Protein AF-A0A7W3WR31-F1 (afdb_monomer)

Solvent-accessible surface area (backbone atoms only — not comparable to full-atom values): 4001 Å² total; per-residue (Å²): 101,85,86,88,86,87,86,88,77,79,93,76,59,67,51,70,67,34,54,65,39,86,81,16,61,55,47,34,27,67,61,46,89,85,58,92,60,62,81,48,37,79,92,69,87,86,86,86,81,83,76,64,93,86,77,125

InterPro domains:
  IPR029055 Nucleophile aminohydrolases, N-terminal [G3DSA:3.60.20.10] (1-56)
  IPR052373 Gamma-glutamyl amide hydrolase [PTHR43187] (1-52)

Organism: NCBI:txid2213162

Structure (mmCIF, N/CA/C/O backbone):
data_AF-A0A7W3WR31-F1
#
_entry.id   AF-A0A7W3WR31-F1
#
loop_
_atom_site.group_PDB
_atom_site.id
_atom_site.type_symbol
_atom_site.label_atom_id
_atom_site.label_alt_id
_atom_site.label_comp_id
_atom_site.label_asym_id
_atom_site.label_entity_id
_atom_site.label_seq_id
_atom_site.pdbx_PDB_ins_code
_atom_site.Cartn_x
_atom_site.Cartn_y
_atom_site.Cartn_z
_atom_site.occupancy
_atom_site.B_iso_or_equiv
_atom_site.auth_seq_id
_atom_site.auth_comp_id
_atom_site.auth_asym_id
_atom_site.auth_atom_id
_atom_site.pdbx_PDB_model_num
ATOM 1 N N . MET A 1 1 ? 5.912 9.218 -9.660 1.00 76.31 1 MET A N 1
ATOM 2 C CA . MET A 1 1 ? 4.568 8.632 -9.890 1.00 76.31 1 MET A CA 1
ATOM 3 C C . MET A 1 1 ? 4.286 7.745 -8.704 1.00 76.31 1 MET A C 1
ATOM 5 O O . MET A 1 1 ? 5.246 7.173 -8.220 1.00 76.31 1 MET A O 1
ATOM 9 N N . CYS A 1 2 ? 3.053 7.723 -8.198 1.00 90.56 2 CYS A N 1
ATOM 10 C CA . CYS A 1 2 ? 2.722 7.067 -6.931 1.00 90.56 2 CYS A CA 1
ATOM 11 C C . CYS A 1 2 ? 1.592 6.050 -7.118 1.00 90.56 2 CYS A C 1
ATOM 13 O O . CYS A 1 2 ? 0.819 6.121 -8.080 1.00 90.56 2 CYS A O 1
ATOM 15 N N . ARG A 1 3 ? 1.462 5.136 -6.155 1.00 97.12 3 ARG A N 1
ATOM 16 C CA . ARG A 1 3 ? 0.351 4.188 -6.033 1.00 97.12 3 ARG A CA 1
ATOM 17 C C . ARG A 1 3 ? -0.317 4.411 -4.687 1.00 97.12 3 ARG A C 1
ATOM 19 O O . ARG A 1 3 ? 0.376 4.524 -3.683 1.00 97.12 3 ARG A O 1
ATOM 26 N N . HIS A 1 4 ? -1.644 4.474 -4.673 1.00 96.75 4 HIS A N 1
ATOM 27 C CA . HIS A 1 4 ? -2.427 4.687 -3.459 1.00 96.75 4 HIS A CA 1
ATOM 28 C C . HIS A 1 4 ? -3.506 3.616 -3.337 1.00 96.75 4 HIS A C 1
ATOM 30 O O . HIS A 1 4 ? -3.966 3.060 -4.337 1.00 96.75 4 HIS A O 1
ATOM 36 N N . LEU A 1 5 ? -3.914 3.360 -2.102 1.00 97.19 5 LEU A N 1
ATOM 37 C CA . LEU A 1 5 ? -4.944 2.404 -1.735 1.00 97.19 5 LEU A CA 1
ATOM 38 C C . LEU A 1 5 ? -5.690 2.963 -0.518 1.00 97.19 5 LEU A C 1
ATOM 40 O O . LEU A 1 5 ? -5.072 3.567 0.355 1.00 97.19 5 LEU A O 1
ATOM 44 N N . ALA A 1 6 ? -7.004 2.762 -0.469 1.00 97.38 6 ALA A N 1
ATOM 45 C CA . ALA A 1 6 ? -7.836 3.077 0.683 1.00 97.38 6 ALA A CA 1
ATOM 46 C C . ALA A 1 6 ? -8.693 1.857 1.031 1.00 97.38 6 ALA A C 1
ATOM 48 O O . ALA A 1 6 ? -9.118 1.120 0.139 1.00 97.38 6 ALA A O 1
ATOM 49 N N . TYR A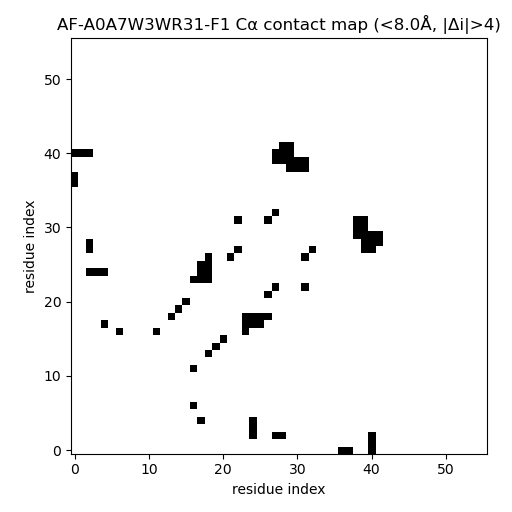 1 7 ? -8.947 1.664 2.321 1.00 97.38 7 TYR A N 1
ATOM 50 C CA . TYR A 1 7 ? -9.773 0.583 2.838 1.00 97.38 7 TYR A CA 1
ATOM 51 C C . TYR A 1 7 ? -10.847 1.157 3.762 1.00 97.38 7 TYR A C 1
ATOM 53 O O . TYR A 1 7 ? -10.546 1.948 4.653 1.00 97.38 7 TYR A O 1
ATOM 61 N N . ILE A 1 8 ? -12.096 0.758 3.529 1.00 96.81 8 ILE A N 1
ATOM 62 C CA . ILE A 1 8 ? -13.248 1.065 4.377 1.00 96.81 8 ILE A CA 1
ATOM 63 C C . ILE A 1 8 ? -14.008 -0.249 4.540 1.00 96.81 8 ILE A C 1
ATOM 65 O O . ILE A 1 8 ? -14.462 -0.825 3.551 1.00 96.81 8 ILE A O 1
ATOM 69 N N . GLY A 1 9 ? -14.116 -0.740 5.771 1.00 95.12 9 GLY A N 1
ATOM 70 C CA . GLY A 1 9 ? -14.691 -2.051 6.045 1.00 95.12 9 GLY A CA 1
ATOM 71 C C . GLY A 1 9 ? -14.536 -2.464 7.503 1.00 95.12 9 GLY A C 1
ATOM 72 O O . GLY A 1 9 ? -14.382 -1.616 8.381 1.00 95.12 9 GLY A O 1
ATOM 73 N N . ALA A 1 10 ? -14.600 -3.773 7.743 1.00 94.56 10 ALA A N 1
ATOM 74 C CA . ALA A 1 10 ? -14.349 -4.355 9.057 1.00 94.56 10 ALA A CA 1
ATOM 75 C C . ALA A 1 10 ? -12.921 -4.055 9.537 1.00 94.56 10 ALA A C 1
ATOM 77 O O . ALA A 1 10 ? -12.020 -3.836 8.733 1.00 94.56 10 ALA A O 1
ATOM 78 N N . GLU A 1 11 ? -12.696 -4.070 10.848 1.00 93.75 11 GLU A N 1
ATOM 79 C CA . GLU A 1 11 ? -11.348 -3.899 11.385 1.00 93.75 11 GLU A CA 1
ATOM 80 C C . GLU A 1 11 ? -10.390 -4.950 10.800 1.00 93.75 11 GLU A C 1
ATOM 82 O O . GLU A 1 11 ? -10.710 -6.138 10.713 1.00 93.75 11 GLU A O 1
ATOM 87 N N . THR A 1 12 ? -9.223 -4.498 10.346 1.00 95.62 12 THR A N 1
ATOM 88 C CA . THR A 1 12 ? -8.220 -5.351 9.710 1.00 95.62 12 THR A CA 1
ATOM 89 C C . THR A 1 12 ? -6.818 -4.794 9.933 1.00 95.62 12 THR A C 1
ATOM 91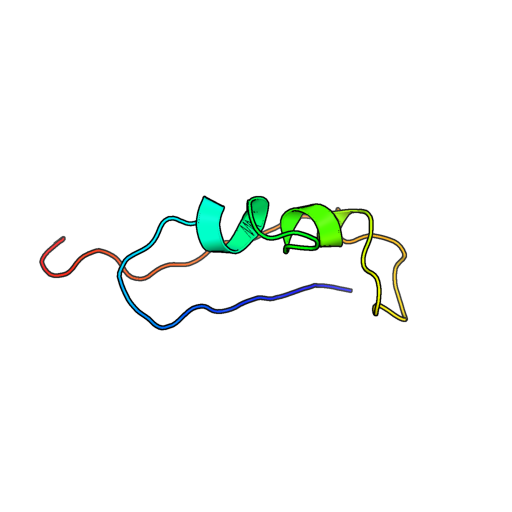 O O . THR A 1 12 ? -6.646 -3.652 10.361 1.00 95.62 12 THR A O 1
ATOM 94 N N . THR A 1 13 ? -5.798 -5.600 9.648 1.00 96.06 13 THR A N 1
ATOM 95 C CA . THR A 1 13 ? -4.404 -5.176 9.770 1.00 96.06 13 THR A CA 1
ATOM 96 C C . THR A 1 13 ? -3.965 -4.401 8.531 1.00 96.06 13 THR A C 1
ATOM 98 O O . THR A 1 13 ? -4.445 -4.623 7.418 1.00 96.06 13 THR A O 1
ATOM 101 N N . LEU A 1 14 ? -2.973 -3.524 8.693 1.00 96.19 14 LEU A N 1
ATOM 102 C CA . LEU A 1 14 ? -2.334 -2.879 7.545 1.00 96.19 14 LEU A CA 1
ATOM 103 C C . LEU A 1 14 ? -1.699 -3.909 6.602 1.00 96.19 14 LEU A C 1
ATOM 105 O O . LEU A 1 14 ? -1.749 -3.722 5.392 1.00 96.19 14 LEU A O 1
ATOM 109 N N . ALA A 1 15 ? -1.147 -5.005 7.130 1.00 97.69 15 ALA A N 1
ATOM 110 C CA . ALA A 1 15 ? -0.524 -6.052 6.323 1.00 97.69 15 ALA A CA 1
ATOM 111 C C . ALA A 1 15 ? -1.522 -6.697 5.347 1.00 97.69 15 ALA A C 1
ATOM 113 O O . ALA A 1 15 ? -1.230 -6.774 4.151 1.00 97.69 15 ALA A O 1
ATOM 114 N N . ALA A 1 16 ? -2.725 -7.033 5.829 1.00 98.00 16 ALA A N 1
ATOM 115 C CA . ALA A 1 16 ? -3.805 -7.630 5.038 1.00 98.00 16 ALA A CA 1
ATOM 116 C C . ALA A 1 16 ? -4.250 -6.762 3.851 1.00 98.00 16 ALA A C 1
ATOM 118 O O . ALA A 1 16 ? -4.817 -7.255 2.879 1.00 98.00 16 ALA A O 1
ATOM 119 N N . VAL A 1 17 ? -3.987 -5.458 3.922 1.00 97.31 17 VAL A N 1
ATOM 120 C CA . VAL A 1 17 ? -4.426 -4.463 2.943 1.00 97.31 17 VAL A CA 1
ATOM 121 C C . VAL A 1 17 ? -3.261 -3.974 2.067 1.00 97.31 17 VAL A C 1
ATOM 123 O O . VAL A 1 17 ? -3.437 -3.723 0.876 1.00 97.31 17 VAL A O 1
ATOM 126 N N . VAL A 1 18 ? -2.055 -3.860 2.626 1.00 97.50 18 VAL A N 1
ATOM 127 C CA . VAL A 1 18 ? -0.894 -3.220 1.987 1.00 97.50 18 VAL A CA 1
ATOM 128 C C . VAL A 1 18 ? 0.082 -4.232 1.384 1.00 97.50 18 VAL A C 1
ATOM 130 O O . VAL A 1 18 ? 0.570 -4.000 0.274 1.00 97.50 18 VAL A O 1
ATOM 133 N N . SER A 1 19 ? 0.392 -5.329 2.085 1.00 97.69 1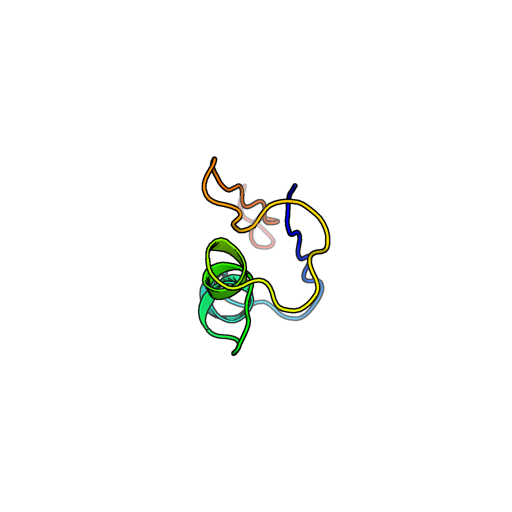9 SER A N 1
ATOM 134 C CA . SER A 1 19 ? 1.527 -6.206 1.747 1.00 97.69 19 SER A CA 1
ATOM 135 C C . SER A 1 19 ? 1.160 -7.648 1.422 1.00 97.69 19 SER A C 1
ATOM 137 O O . SER A 1 19 ? 1.811 -8.251 0.578 1.00 97.69 19 SER A O 1
ATOM 139 N N . GLU A 1 20 ? 0.152 -8.205 2.086 1.00 98.44 20 GLU A N 1
ATOM 140 C CA . GLU A 1 20 ? -0.271 -9.595 1.897 1.00 98.44 20 GLU A CA 1
ATOM 141 C C . GLU A 1 20 ? -1.018 -9.850 0.581 1.00 98.44 20 GLU A C 1
ATOM 143 O O . GLU A 1 20 ? -0.834 -10.930 0.013 1.00 98.44 20 GLU A O 1
ATOM 148 N N . PRO A 1 21 ? -1.836 -8.915 0.048 1.00 98.19 21 PRO A N 1
ATOM 149 C CA . PRO A 1 21 ? -2.500 -9.155 -1.221 1.00 98.19 21 PRO A CA 1
ATOM 150 C C . PRO A 1 21 ? -1.485 -9.386 -2.349 1.00 98.19 21 PRO A C 1
ATOM 152 O O . PRO A 1 21 ? -0.524 -8.618 -2.472 1.00 98.19 21 PRO A O 1
ATOM 155 N N . PRO A 1 22 ? -1.712 -10.377 -3.230 1.00 97.00 22 PRO A N 1
ATOM 156 C CA . PRO A 1 22 ? -0.898 -10.529 -4.427 1.00 97.00 22 PRO A CA 1
ATOM 157 C C . PRO A 1 22 ? -1.022 -9.268 -5.283 1.00 97.00 22 PRO A C 1
ATOM 159 O O . PRO A 1 22 ? -2.124 -8.752 -5.496 1.00 97.00 22 PRO A O 1
ATOM 162 N N . HIS A 1 23 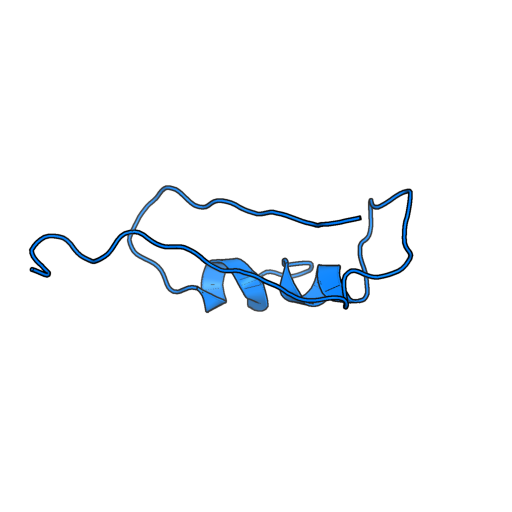? 0.105 -8.752 -5.772 1.00 97.38 23 HIS A N 1
ATOM 163 C CA . HIS A 1 23 ? 0.171 -7.460 -6.452 1.00 97.38 23 HIS A CA 1
ATOM 164 C C . HIS A 1 23 ? -0.326 -6.285 -5.592 1.00 97.38 23 HIS A C 1
ATOM 166 O O . HIS A 1 23 ? -0.810 -5.280 -6.128 1.00 97.38 23 HIS A O 1
ATOM 172 N N . GLY A 1 24 ? -0.223 -6.409 -4.266 1.00 97.25 24 GLY A N 1
ATOM 173 C CA . GLY A 1 24 ? -0.540 -5.371 -3.291 1.00 97.25 24 GLY A CA 1
ATOM 174 C C . GLY A 1 24 ? 0.356 -4.141 -3.421 1.00 97.25 24 GLY A C 1
ATOM 175 O O . GLY A 1 24 ? 1.233 -4.059 -4.285 1.00 97.25 24 GLY A O 1
ATOM 176 N N . LEU A 1 25 ? 0.131 -3.147 -2.562 1.00 97.50 25 LEU A N 1
ATOM 177 C CA . LEU A 1 25 ? 0.852 -1.876 -2.637 1.00 97.50 25 LEU A CA 1
ATOM 178 C C . LEU A 1 25 ? 2.365 -2.058 -2.419 1.00 97.50 25 LEU A C 1
ATOM 180 O O . LEU A 1 25 ? 3.157 -1.366 -3.055 1.00 97.50 25 LEU A O 1
ATOM 184 N N . TYR A 1 26 ? 2.754 -3.038 -1.595 1.00 97.44 26 TYR A N 1
ATOM 185 C CA . TYR A 1 26 ? 4.148 -3.448 -1.426 1.00 97.44 26 TYR A CA 1
ATOM 186 C C . TYR A 1 26 ? 4.785 -3.921 -2.739 1.00 97.44 26 TYR A C 1
ATOM 188 O O . TYR A 1 26 ? 5.819 -3.395 -3.137 1.00 97.44 26 TYR A O 1
ATOM 196 N N . GLU A 1 27 ? 4.173 -4.865 -3.457 1.00 98.00 27 GLU A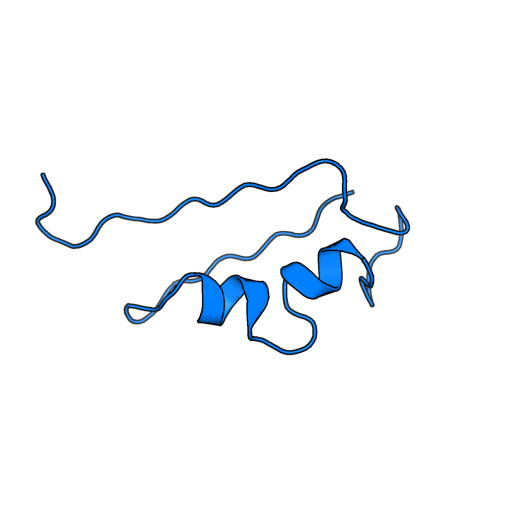 N 1
ATOM 197 C CA . GLU A 1 27 ? 4.720 -5.355 -4.730 1.00 98.00 27 GLU A CA 1
ATOM 198 C C . GLU A 1 27 ? 4.706 -4.256 -5.799 1.00 98.00 27 GLU A C 1
ATOM 200 O O . GLU A 1 27 ? 5.670 -4.084 -6.539 1.00 98.00 27 GLU A O 1
ATOM 205 N N . GLN A 1 28 ? 3.662 -3.423 -5.822 1.00 98.00 28 GLN A N 1
ATOM 206 C CA . GLN A 1 28 ? 3.581 -2.267 -6.718 1.00 98.00 28 GLN A CA 1
ATOM 207 C C . GLN A 1 28 ? 4.689 -1.224 -6.480 1.00 98.00 28 GLN A C 1
ATOM 209 O O . GLN A 1 28 ? 4.908 -0.377 -7.350 1.00 98.00 28 GLN A O 1
ATOM 214 N N . SER A 1 29 ? 5.407 -1.274 -5.351 1.00 97.38 29 SER A N 1
ATOM 215 C CA . SER A 1 29 ? 6.573 -0.412 -5.129 1.00 97.38 29 SER A CA 1
ATOM 216 C C . SER A 1 29 ? 7.723 -0.719 -6.095 1.00 97.38 29 SER A C 1
ATOM 218 O O . SER A 1 29 ? 8.429 0.203 -6.495 1.00 97.38 29 SER A O 1
ATOM 220 N N . TRP A 1 30 ? 7.864 -1.969 -6.551 1.00 96.88 30 TRP A N 1
ATOM 221 C CA . TRP A 1 30 ? 8.956 -2.402 -7.432 1.00 96.88 30 TRP A CA 1
ATOM 222 C C . TRP A 1 30 ? 8.496 -3.111 -8.721 1.00 96.88 30 TRP A C 1
ATOM 224 O O . TRP A 1 30 ? 9.268 -3.174 -9.674 1.00 96.88 30 TRP A O 1
ATOM 234 N N . ALA A 1 31 ? 7.248 -3.589 -8.796 1.00 97.44 31 ALA A N 1
ATOM 235 C CA . ALA A 1 31 ? 6.658 -4.241 -9.972 1.00 97.44 31 ALA A CA 1
ATOM 236 C C . ALA A 1 31 ? 5.208 -3.776 -10.273 1.00 97.44 31 ALA A C 1
ATOM 238 O O . ALA A 1 31 ? 4.263 -4.574 -10.273 1.00 97.44 31 ALA A O 1
ATOM 239 N N . PRO A 1 32 ? 4.966 -2.479 -10.549 1.00 97.12 32 PRO A N 1
ATOM 240 C CA . PRO A 1 32 ? 3.629 -1.996 -10.882 1.00 97.12 32 PRO A CA 1
ATOM 241 C C . PRO A 1 32 ? 3.189 -2.443 -12.292 1.00 97.12 32 PRO A C 1
ATOM 243 O O . PRO A 1 32 ? 3.785 -2.074 -13.298 1.00 97.12 32 PRO A O 1
ATOM 246 N N . ARG A 1 33 ? 2.078 -3.184 -12.390 1.00 96.75 33 ARG A N 1
ATOM 247 C CA . ARG A 1 33 ? 1.620 -3.796 -13.660 1.00 96.75 33 ARG A CA 1
ATOM 248 C C . ARG A 1 33 ? 0.937 -2.842 -14.646 1.00 96.75 33 ARG A C 1
ATOM 250 O O . ARG A 1 33 ? 0.893 -3.122 -15.837 1.00 96.75 33 ARG A O 1
ATOM 257 N N . LEU A 1 34 ? 0.351 -1.752 -14.148 1.00 96.19 34 LEU A N 1
ATOM 258 C CA . LEU A 1 34 ? -0.495 -0.834 -14.933 1.00 96.19 34 LEU A CA 1
ATOM 259 C C . LEU A 1 34 ? -0.001 0.622 -14.894 1.00 96.19 34 LEU A C 1
ATOM 261 O O . LEU A 1 34 ? -0.729 1.547 -15.257 1.00 96.19 34 LEU A O 1
ATOM 265 N N . GLN A 1 35 ? 1.224 0.847 -14.421 1.00 96.69 35 GLN A N 1
ATOM 266 C CA . GLN A 1 35 ? 1.819 2.176 -14.331 1.00 96.69 35 GLN A CA 1
ATOM 267 C C . GLN A 1 35 ? 2.488 2.546 -15.659 1.00 96.69 35 GLN A C 1
ATOM 269 O O . GLN A 1 35 ? 3.345 1.824 -16.150 1.00 96.69 35 GLN A O 1
ATOM 274 N N . ARG A 1 36 ? 2.086 3.679 -16.251 1.00 95.94 36 ARG A N 1
ATOM 275 C CA . ARG A 1 36 ? 2.623 4.148 -17.545 1.00 95.94 36 ARG A CA 1
ATOM 276 C C . ARG A 1 36 ? 3.899 4.978 -17.420 1.00 95.94 36 ARG A C 1
ATOM 278 O O . ARG A 1 36 ? 4.675 5.046 -18.363 1.00 95.94 36 ARG A O 1
ATOM 285 N N . TYR A 1 37 ? 4.089 5.636 -16.279 1.00 95.00 37 TYR A N 1
ATOM 286 C CA . TYR A 1 37 ? 5.180 6.578 -16.043 1.00 95.00 37 TYR A CA 1
ATOM 287 C C . TYR A 1 37 ? 5.860 6.247 -14.715 1.00 95.00 37 TYR A C 1
ATOM 289 O O . TYR A 1 37 ? 5.172 6.030 -13.718 1.00 95.00 37 TYR A O 1
ATOM 297 N N . GLY A 1 38 ? 7.195 6.237 -14.696 1.00 91.62 38 GLY A N 1
ATOM 298 C CA . GLY A 1 38 ? 7.993 5.727 -13.576 1.00 91.62 38 GLY A CA 1
ATOM 299 C C . GLY A 1 38 ? 8.009 4.196 -13.545 1.00 91.62 38 GLY A C 1
ATOM 300 O O . GLY A 1 38 ? 6.956 3.568 -13.628 1.00 91.62 38 GLY A O 1
ATOM 301 N N . THR A 1 39 ? 9.194 3.599 -13.440 1.00 95.25 39 THR A N 1
ATOM 302 C CA . THR A 1 39 ? 9.381 2.136 -13.416 1.00 95.25 39 THR A CA 1
ATOM 303 C C . THR A 1 39 ? 9.100 1.529 -12.042 1.00 95.25 39 THR A C 1
ATOM 305 O O . THR A 1 39 ? 8.683 0.379 -11.959 1.00 95.25 39 THR A O 1
ATOM 308 N N . VAL A 1 40 ? 9.296 2.312 -10.978 1.00 96.75 40 VAL A N 1
ATOM 309 C CA . VAL A 1 40 ? 9.119 1.927 -9.571 1.00 96.75 40 VAL A CA 1
ATOM 310 C C . VAL A 1 40 ? 8.501 3.079 -8.768 1.00 96.75 40 VAL A C 1
ATOM 312 O O . VAL A 1 40 ? 8.402 4.206 -9.259 1.00 96.75 40 VAL A O 1
ATOM 315 N N . ASN A 1 41 ? 8.090 2.794 -7.532 1.00 97.12 41 ASN A N 1
ATOM 316 C CA . ASN A 1 41 ? 7.617 3.752 -6.533 1.00 97.12 41 ASN A CA 1
ATOM 317 C C . ASN A 1 41 ? 8.471 3.585 -5.258 1.00 97.12 41 ASN A C 1
ATOM 319 O O . ASN A 1 41 ? 8.000 3.039 -4.263 1.00 97.12 41 ASN A O 1
ATOM 323 N N . ALA A 1 42 ? 9.748 3.982 -5.319 1.00 95.19 42 ALA A N 1
ATOM 324 C CA . ALA A 1 42 ? 10.748 3.702 -4.276 1.00 95.19 42 ALA A CA 1
ATOM 325 C C . ALA A 1 42 ? 11.186 4.940 -3.468 1.00 95.19 42 ALA A C 1
ATOM 327 O O . ALA A 1 42 ? 12.033 4.833 -2.587 1.00 95.19 42 ALA A O 1
ATOM 328 N N . ASP A 1 43 ? 10.597 6.106 -3.740 1.00 96.50 43 ASP A N 1
ATOM 329 C CA . ASP A 1 43 ? 11.019 7.390 -3.160 1.00 96.50 43 ASP A CA 1
ATOM 330 C C . ASP A 1 43 ? 10.402 7.677 -1.772 1.00 96.50 43 ASP A C 1
ATOM 332 O O . ASP A 1 43 ? 10.590 8.755 -1.212 1.00 96.50 43 ASP A O 1
ATOM 336 N N . GLY A 1 44 ? 9.646 6.725 -1.215 1.00 95.94 44 GLY A N 1
ATOM 337 C CA . GLY A 1 44 ? 8.993 6.820 0.093 1.00 95.94 44 GLY A CA 1
ATOM 338 C C . GLY A 1 44 ? 7.561 6.278 0.095 1.00 95.94 44 GLY A C 1
ATOM 339 O O . GLY A 1 44 ? 6.961 6.053 -0.956 1.00 95.94 44 GLY A O 1
ATOM 340 N N . PHE A 1 45 ? 7.002 6.070 1.290 1.00 96.56 45 PHE A N 1
ATOM 341 C CA . PHE A 1 45 ? 5.605 5.669 1.478 1.00 96.56 45 PHE A CA 1
ATOM 342 C C . PHE A 1 45 ? 4.987 6.355 2.702 1.00 96.56 45 PHE A C 1
ATOM 344 O O . PHE A 1 45 ? 5.696 6.863 3.570 1.00 96.56 45 PHE A O 1
ATOM 351 N N . GLY A 1 46 ? 3.656 6.355 2.771 1.00 96.88 46 GLY A N 1
ATOM 352 C CA . GLY A 1 46 ? 2.896 6.872 3.905 1.00 96.88 46 GLY A CA 1
ATOM 353 C C . GLY A 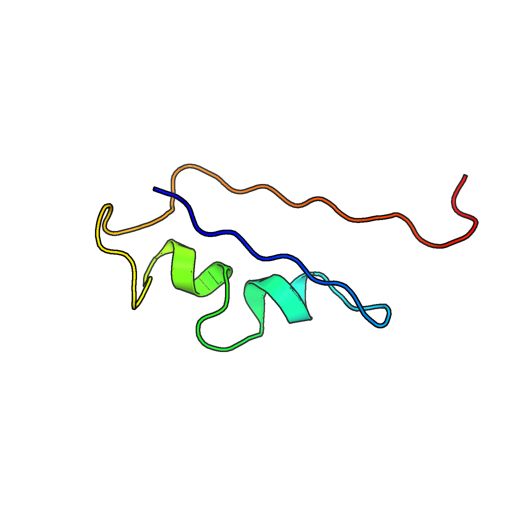1 46 ? 1.663 6.019 4.172 1.00 96.88 46 GLY A C 1
ATOM 354 O O . GLY A 1 46 ? 1.089 5.441 3.249 1.00 96.88 46 GLY A O 1
ATOM 355 N N . ILE A 1 47 ? 1.270 5.934 5.442 1.00 97.44 47 ILE A N 1
ATOM 356 C CA . ILE A 1 47 ? 0.085 5.203 5.895 1.00 97.44 47 ILE A CA 1
ATOM 357 C C . ILE A 1 47 ? -0.657 6.085 6.900 1.00 97.44 47 ILE A C 1
ATOM 359 O O . ILE A 1 47 ? -0.042 6.645 7.804 1.00 97.44 47 ILE A O 1
ATOM 363 N N . GLY A 1 48 ? -1.975 6.185 6.745 1.00 96.12 48 GLY A N 1
ATOM 364 C CA . GLY A 1 48 ? -2.872 6.772 7.735 1.0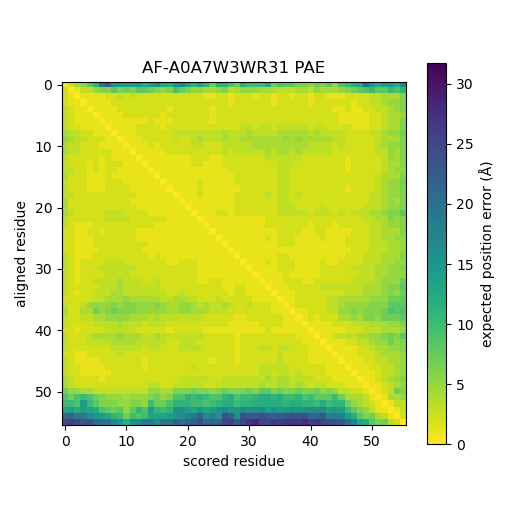0 96.12 48 GLY A CA 1
ATOM 365 C C . GLY A 1 48 ? -4.015 5.810 8.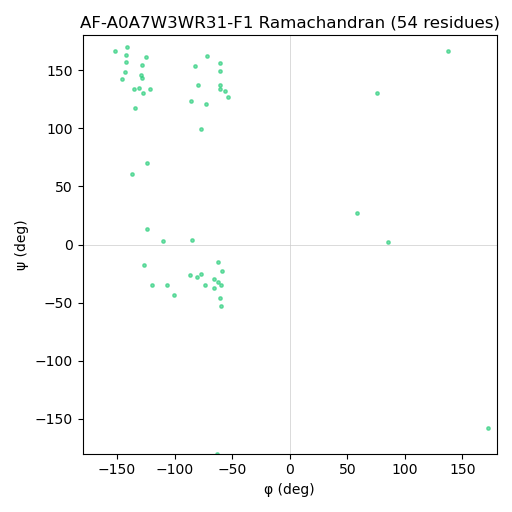042 1.00 96.12 4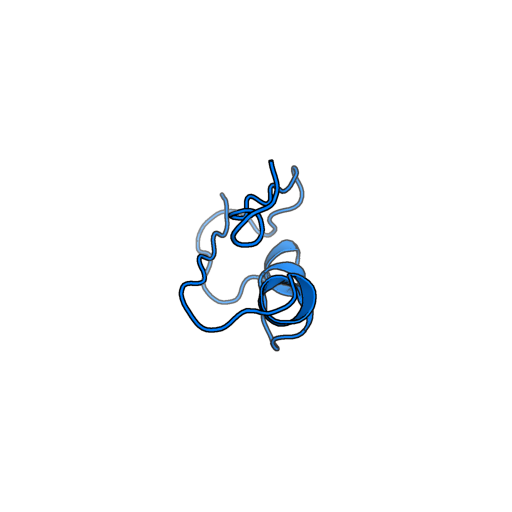8 GLY A C 1
ATOM 366 O O . GLY A 1 48 ? -4.484 5.106 7.148 1.00 96.12 48 GLY A O 1
ATOM 367 N N . TRP A 1 49 ? -4.450 5.772 9.298 1.00 95.62 49 TRP A N 1
ATOM 368 C CA . TRP A 1 49 ? -5.593 4.979 9.744 1.00 95.62 49 TRP A CA 1
ATOM 369 C C . TRP A 1 49 ? -6.391 5.740 10.798 1.00 95.62 49 TRP A C 1
ATOM 371 O O . TRP A 1 49 ? -5.873 6.632 11.471 1.00 95.62 49 TRP A O 1
ATOM 381 N N . TYR A 1 50 ? -7.662 5.372 10.933 1.00 93.25 50 TYR A N 1
ATOM 382 C CA . TYR A 1 50 ? -8.482 5.822 12.048 1.00 93.25 50 TYR A CA 1
ATOM 383 C C . TYR A 1 50 ? -8.164 4.975 13.279 1.00 93.25 50 TYR A C 1
ATOM 385 O O . TYR A 1 50 ? -8.011 3.758 13.150 1.00 93.25 50 TYR A O 1
ATOM 393 N N . PRO A 1 51 ? -8.043 5.591 14.462 1.00 88.81 51 PRO A N 1
ATOM 394 C CA . PRO A 1 51 ? -7.789 4.848 15.679 1.00 88.81 51 PRO A CA 1
ATOM 395 C C . PRO A 1 51 ? -9.050 4.066 16.090 1.00 88.81 51 PRO A C 1
ATOM 397 O O . PRO A 1 51 ? -10.153 4.336 15.603 1.00 88.81 51 PRO A O 1
ATOM 400 N N . ALA A 1 52 ? -8.882 3.068 16.957 1.00 84.50 52 ALA A N 1
ATOM 401 C CA . ALA A 1 52 ? -9.995 2.238 17.401 1.00 84.50 52 ALA A CA 1
ATOM 402 C C . ALA A 1 52 ? -11.073 3.084 18.115 1.00 84.50 52 ALA A C 1
ATOM 404 O O . ALA A 1 52 ? -10.756 4.085 18.762 1.00 84.50 52 ALA A O 1
ATOM 405 N N . PRO A 1 53 ? -12.360 2.705 18.050 1.00 82.25 53 PRO A N 1
ATOM 406 C CA . PRO A 1 53 ? -13.394 3.390 18.816 1.00 82.25 53 PRO A CA 1
ATOM 407 C C . PRO A 1 53 ? -13.038 3.440 20.311 1.00 82.25 53 PRO A C 1
ATOM 409 O O . PRO A 1 53 ? -12.766 2.412 20.924 1.00 82.25 53 PRO A O 1
ATOM 412 N N . GLY A 1 54 ? -13.047 4.637 20.903 1.00 81.06 54 GLY A N 1
ATOM 413 C CA . GLY A 1 54 ? -12.774 4.830 22.332 1.00 81.06 54 GLY A CA 1
ATOM 414 C C . GLY A 1 54 ? -11.299 4.961 22.719 1.00 81.06 54 GLY A C 1
ATOM 415 O O . GLY A 1 54 ? -11.015 5.122 23.902 1.00 81.06 54 GLY A O 1
ATOM 416 N N . SER A 1 55 ? -10.361 4.948 21.770 1.00 75.19 55 SER A N 1
ATOM 417 C CA . SER A 1 55 ? -8.992 5.381 22.052 1.00 75.19 55 SER A CA 1
ATOM 418 C C . SER A 1 55 ? -8.936 6.914 22.109 1.00 75.19 55 SER A C 1
ATOM 420 O O . SER A 1 55 ? -8.914 7.576 21.066 1.00 75.19 55 SER A O 1
ATOM 422 N N . ALA A 1 56 ? -8.951 7.458 23.324 1.00 60.34 56 ALA A N 1
ATOM 423 C CA . ALA A 1 56 ? -8.587 8.831 23.662 1.00 60.34 56 ALA A CA 1
ATOM 424 C C . ALA A 1 56 ? -7.537 8.798 24.777 1.00 60.34 56 ALA A C 1
ATOM 426 O O . ALA A 1 56 ? -7.685 7.942 25.681 1.00 60.34 56 ALA A O 1
#

pLDDT: mean 94.18, std 6.85, range [60.34, 98.44]

Mean predicted aligned error: 3.43 Å

Secondary structure (DSSP, 8-state):
--------SS---HHHHHTSSTT-HHHHTT--SS-SS-S---S------PPPTT--

Foldseek 3Di:
DADDDDDDDPDDDPCVQAPPDDLHVVCQQQPNPPDPDDNGNPPDDDDDDDDDPPDD

Sequence (56 aa):
MCRHLAYIGAETTLAAVVSEPPHGLYEQSWAPRLQRYGTVNADGFGIGWYPAPGSA

Radius of gyration: 13.36 Å; Cα contacts (8 Å, |Δi|>4): 42; chains: 1; bounding box: 26×19×41 Å